Protein 4FVD (pdb70)

Nearest PDB structures (foldseek):
  4fvd-assembly1_A-2  TM=9.693E-01  e=5.608E-28  Enterovirus A71
  3w95-assembly1_A  TM=9.976E-01  e=4.720E-26  Human enterovirus 71 (strain 7423/MS/87)
  9fgo-assembly1_A  TM=9.940E-01  e=1.264E-25  Enterovirus A71
  4mg3-assembly1_A  TM=9.918E-01  e=6.528E-25  Coxsackievirus A16 (strain Tainan/5079/98)
  7lms-assembly1_B  TM=9.873E-01  e=1.727E-21  Coxsackievirus B3 (strain Nancy)

B-factor: mean 27.45, std 9.65, range [11.72, 67.21]

Sequence (142 aa):
SGAIYVGNFRVVNRHLATHNDWANLVWEDSSRDLLVSSTTAQGCDTIARCNCQTGVYYCNSRRKHYPVSFSKPSLIYVEASEYYPARYQSHLMLAQGHSEPGDAGGILRCQHGVVGIVSTGGNNGLVGFADVRDLLWLDTLGK

InterPro domains:
  IPR000081 Peptidase C3, picornavirus core protein 2A [PF00947] (881-1007)
  IPR000199 Peptidase C3A/C3B, picornaviral [PF00548] (1549-1714)
  IPR000605 Helicase, superfamily 3, single-stranded DNA/RNA virus [PF00910] (1237-1334)
  IPR001205 RNA-directed RNA polymerase, C-terminal domain [PF00680] (1758-2168)
  IPR001676 Picornavirus capsid [PF00073] (97-293)
  IPR001676 Picornavirus capsid [PF00073] (352-521)
  IPR002527 Picornavirus 2B protein [PF01552] (1012-1112)
  IPR003138 Picornavirus coat protein VP4 [PF02226] (2-64)
  IPR003593 AAA+ ATPase domain [SM00382] (1232-1363)
  IPR007094 RNA-directed RNA polymerase, catalytic domain [PS50507] (1958-2073)
  IPR009003 Peptidase S1, PA clan [SSF50494] (866-1004)
  IPR009003 Peptidase S1, PA clan [SSF50494] (1543-1732)
  IPR014759 Helicase, superfamily 3, single-stranded RNA virus [PS51218] (1216-1374)
  IPR014838 Poliovirus 3A protein-like [PF08727] (1448-1498)
  IPR027417 P-loop containing nucleoside triphosphate hydrolase [SSF52540] (1196-1371)
  IPR029053 Viral coat protein subunit [G3DSA:2.60.120.20] (1-323)
  IPR029053 Viral coat protein subunit [G3DSA:2.60.120.20] (324-565)
  IPR029053 Viral coat protein subunit [G3DSA:2.60.120.20] (566-862)
  IPR033703 Picornavirus/Calicivirus coat protein [cd00205] (125-321)
  IPR033703 Picornavirus/Calicivirus coat protein [cd00205] (419-556)

Radius of gyration: 13.76 Å; Cα contacts (8 Å, |Δi|>4): 369; chains: 2; bounding box: 29×36×34 Å

Foldseek 3Di:
DLWAFAFQKTKHQLLPDDPVCVVFWDDDDPLLSITMGGHPDHGDFDQFQDQAQWFWKAFPVVRDIGIWGKAAWAFDFDDDDPRDHGDTRTQKIKTQDDHDPPRWSIFTAHPRTTFFTFDDDDPRMTITRGDNVVVVRD/DDPD

Organism: Human enterovirus 71 (NCBI:txid39054)

Secondary structure (DSSP, 8-state):
--SEEEEEEEEEEGGG--HHHHHTEEEEETTTTEEEEEEEEEEE--B--S---EEEEEETTTTEEEEEE-PPPEEEEE---SSS-SEEEEEEEEEE----TT-TTPEEEETTEEEEEEEEEETTEEEEEE-TT-GGG-/----

Structure (mmCIF, N/CA/C/O backbone):
data_4FVD
#
_entry.id   4FVD
#
_cell.length_a   86.566
_cell.length_b   43.991
_cell.length_c   51.764
_cell.angle_alpha   90.000
_cell.angle_beta   112.210
_cell.angle_gamma   90.000
#
_symmetry.space_group_name_H-M   'C 1 2 1'
#
loop_
_entity.id
_entity.type
_entity.pdbx_description
1 polymer '2A proteinase'
2 polymer '10-mer peptide from 2A proteinase'
3 non-polymer 'ZINC ION'
4 water water
#
loop_
_atom_site.group_PDB
_atom_site.id
_atom_site.type_symbol
_atom_site.label_atom_id
_atom_site.label_alt_id
_atom_site.label_comp_id
_atom_site.label_asym_id
_atom_site.label_entity_id
_atom_site.label_seq_id
_atom_site.pdbx_PDB_ins_code
_atom_site.Cartn_x
_atom_site.Cartn_y
_atom_site.Cartn_z
_atom_site.occupancy
_atom_site.B_iso_or_equiv
_atom_site.auth_seq_id
_atom_site.auth_comp_id
_atom_site.auth_asym_id
_atom_site.auth_atom_id
_atom_site.pdbx_PDB_model_num
ATOM 1 N N . SER A 1 9 ? 9.492 20.375 8.301 1.00 45.74 7 SER A N 1
ATOM 2 C CA . SER A 1 9 ? 9.267 19.152 9.138 1.00 43.40 7 SER A CA 1
ATOM 3 C C . SER A 1 9 ? 9.188 19.528 10.622 1.00 41.60 7 SER A C 1
ATOM 4 O O . SER A 1 9 ? 9.635 20.611 11.058 1.00 40.79 7 SER A O 1
ATOM 7 N N . GLY A 1 10 ? 8.634 18.599 11.403 1.00 38.46 8 GLY A N 1
ATOM 8 C CA . GLY A 1 10 ? 8.384 18.816 12.851 1.00 34.43 8 GLY A CA 1
ATOM 9 C C . GLY A 1 10 ? 7.080 19.561 13.112 1.00 31.90 8 GLY A C 1
ATOM 10 O O . GLY A 1 10 ? 6.769 19.811 14.275 1.00 29.24 8 GLY A O 1
ATOM 11 N N . ALA A 1 11 ? 6.304 19.913 12.078 1.00 29.06 9 ALA A N 1
ATOM 12 C CA . ALA A 1 11 ? 5.005 20.573 12.291 1.00 26.70 9 ALA A CA 1
ATOM 13 C C . ALA A 1 11 ? 3.909 20.080 11.344 1.00 26.80 9 ALA A C 1
ATOM 14 O O . ALA A 1 11 ? 4.193 19.564 10.252 1.00 28.98 9 ALA A O 1
ATOM 16 N N . ILE A 1 12 ? 2.671 20.289 11.739 1.00 23.87 10 ILE A N 1
ATOM 17 C CA . ILE A 1 12 ? 1.527 19.982 10.864 1.00 23.31 10 ILE A CA 1
ATOM 18 C C . ILE A 1 12 ? 1.031 21.294 10.287 1.00 22.37 10 ILE A C 1
ATOM 19 O O . ILE A 1 12 ? 0.833 22.274 11.022 1.00 22.61 10 ILE A O 1
ATOM 24 N N . TYR A 1 13 ? 0.904 21.387 8.943 1.00 22.78 11 TYR A N 1
ATOM 25 C CA . TYR A 1 13 ? 0.414 22.599 8.331 1.00 24.14 11 TYR A CA 1
ATOM 26 C C . TYR A 1 13 ? -0.937 22.291 7.680 1.00 24.63 11 TYR A C 1
ATOM 27 O O . TYR A 1 13 ? -0.989 21.538 6.679 1.00 28.65 11 TYR A O 1
ATOM 36 N N . VAL A 1 14 ? -1.999 22.841 8.223 1.00 25.84 12 VAL A N 1
ATOM 37 C CA . VAL A 1 14 ? -3.379 22.599 7.786 1.00 27.54 12 VAL A CA 1
ATOM 38 C C . VAL A 1 14 ? -4.020 23.955 7.658 1.00 26.72 12 VAL A C 1
ATOM 39 O O . VAL A 1 14 ? -3.939 24.812 8.562 1.00 24.44 12 VAL A O 1
ATOM 43 N N . GLY A 1 15 ? -4.679 24.194 6.507 1.00 25.32 13 GLY A N 1
ATOM 44 C CA . GLY A 1 15 ? -5.179 25.503 6.259 1.00 26.92 13 GLY A CA 1
ATOM 45 C C . GLY A 1 15 ? -4.142 26.557 6.570 1.00 25.07 13 GLY A C 1
ATOM 46 O O . GLY A 1 15 ? -3.028 26.446 6.116 1.00 26.45 13 GLY A O 1
ATOM 47 N N . ASN A 1 16 ? -4.549 27.612 7.296 1.00 27.58 14 ASN A N 1
ATOM 48 C CA . ASN A 1 16 ? -3.637 28.675 7.672 1.00 27.74 14 ASN A CA 1
ATOM 49 C C . ASN A 1 16 ? -3.115 28.500 9.129 1.00 25.94 14 ASN A C 1
ATOM 50 O O . ASN A 1 16 ? -2.900 29.475 9.834 1.00 26.05 14 ASN A O 1
ATOM 55 N N . PHE A 1 17 ? -2.916 27.229 9.516 1.00 23.84 15 PHE A N 1
ATOM 56 C CA . PHE A 1 17 ? -2.381 26.825 10.862 1.00 21.60 15 PHE A CA 1
ATOM 57 C C . PHE A 1 17 ? -1.106 26.044 10.807 1.00 22.16 15 PHE A C 1
ATOM 58 O O . PHE A 1 17 ? -0.883 25.226 9.927 1.00 22.31 15 PHE A O 1
ATOM 66 N N . ARG A 1 18 ? -0.269 26.206 11.834 1.00 20.86 16 ARG A N 1
ATOM 67 C CA . ARG A 1 18 ? 0.885 25.409 11.980 1.00 19.73 16 ARG A CA 1
ATOM 68 C C . ARG A 1 18 ? 0.742 24.753 13.394 1.00 20.94 16 ARG A C 1
ATOM 69 O O . ARG 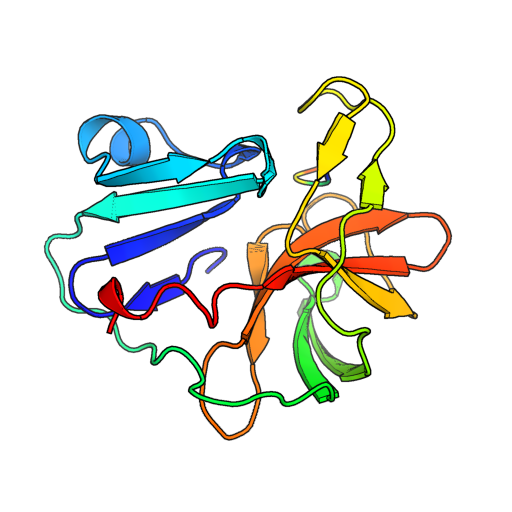A 1 18 ? 0.555 25.496 14.365 1.00 21.03 16 ARG A O 1
ATOM 77 N N . VAL A 1 19 ? 0.811 23.419 13.489 1.00 17.21 17 VAL A N 1
ATOM 78 C CA . VAL A 1 19 ? 0.672 22.744 14.826 1.00 18.43 17 VAL A CA 1
ATOM 79 C C . VAL A 1 19 ? 2.004 22.184 15.168 1.00 19.09 17 VAL A C 1
ATOM 80 O O . VAL A 1 19 ? 2.569 21.427 14.418 1.00 20.06 17 VAL A O 1
ATOM 84 N N . VAL A 1 20 ? 2.493 22.480 16.384 1.00 19.18 18 VAL A N 1
ATOM 85 C CA . VAL A 1 20 ? 3.795 22.039 16.831 1.00 19.47 18 VAL A CA 1
ATOM 86 C C . VAL A 1 20 ? 3.712 21.632 18.265 1.00 17.37 18 VAL A C 1
ATOM 87 O O . VAL A 1 20 ? 2.732 21.904 18.922 1.00 17.63 18 VAL A O 1
ATOM 91 N N . ASN A 1 21 ? 4.679 20.841 18.714 1.00 15.75 19 ASN A N 1
ATOM 92 C CA . ASN A 1 21 ? 4.824 20.566 20.154 1.00 15.30 19 ASN A CA 1
ATOM 93 C C . ASN A 1 21 ? 4.957 21.916 20.829 1.00 14.83 19 ASN A C 1
ATOM 94 O O . ASN A 1 21 ? 5.846 22.730 20.419 1.00 16.24 19 ASN A O 1
ATOM 99 N N . ARG A 1 22 ? 4.251 22.102 21.923 1.00 15.12 20 ARG A N 1
ATOM 100 C CA . ARG A 1 22 ? 4.373 23.402 22.622 1.00 17.53 20 ARG A CA 1
ATOM 101 C C . ARG A 1 22 ? 5.789 23.612 23.066 1.00 17.92 20 ARG A C 1
ATOM 102 O O . ARG A 1 22 ? 6.308 24.765 23.028 1.00 17.75 20 ARG A O 1
ATOM 110 N N . HIS A 1 23 ? 6.431 22.545 23.549 1.00 16.57 21 HIS A N 1
ATOM 111 C CA . HIS A 1 23 ? 7.770 22.722 24.108 1.00 18.06 21 HIS A CA 1
ATOM 112 C C . HIS A 1 23 ? 8.830 23.070 23.057 1.00 19.63 21 HIS A C 1
ATOM 113 O O . HIS A 1 23 ? 9.950 23.454 23.464 1.00 18.94 21 HIS A O 1
ATOM 120 N N . LEU A 1 24 ? 8.467 22.946 21.747 1.00 18.37 22 LEU A N 1
ATOM 121 C CA . LEU A 1 24 ? 9.398 23.285 20.663 1.00 19.19 22 LEU A CA 1
ATOM 122 C C . LEU A 1 24 ? 9.033 24.562 19.924 1.00 21.25 22 LEU A C 1
ATOM 123 O O . LEU A 1 24 ? 9.659 24.897 18.872 1.00 22.47 22 LEU A O 1
ATOM 128 N N . ALA A 1 25 ? 7.991 25.253 20.393 1.00 18.95 23 ALA A N 1
ATOM 129 C CA . ALA A 1 25 ? 7.496 26.454 19.690 1.00 20.89 23 ALA A CA 1
ATOM 130 C C . ALA A 1 25 ? 8.618 27.487 19.548 1.00 22.52 23 ALA A C 1
ATOM 131 O O . ALA A 1 25 ? 9.507 27.623 20.395 1.00 20.94 23 ALA A O 1
ATOM 133 N N . THR A 1 26 ? 8.509 28.271 18.498 1.00 24.45 24 THR A N 1
ATOM 134 C CA . THR A 1 26 ? 9.473 29.366 18.218 1.00 25.77 24 THR A CA 1
ATOM 135 C C . THR A 1 26 ? 8.881 30.689 18.639 1.00 27.09 24 THR A C 1
ATOM 136 O O . THR A 1 26 ? 7.675 30.864 18.887 1.00 25.67 24 THR A O 1
ATOM 140 N N . HIS A 1 27 ? 9.769 31.666 18.742 1.00 29.28 25 HIS A N 1
ATOM 141 C CA . HIS A 1 27 ? 9.355 33.033 18.833 1.00 31.88 25 HIS A CA 1
ATOM 142 C C . HIS A 1 27 ? 8.275 33.393 17.809 1.00 30.41 25 HIS A C 1
ATOM 143 O O . HIS A 1 27 ? 7.248 33.977 18.179 1.00 29.93 25 HIS A O 1
ATOM 150 N N . ASN A 1 28 ? 8.472 33.039 16.532 1.00 30.48 26 ASN A N 1
ATOM 151 C CA . ASN A 1 28 ? 7.444 33.411 15.544 1.00 31.76 26 ASN A CA 1
ATOM 152 C C . ASN A 1 28 ? 6.093 32.703 15.874 1.00 29.61 26 ASN A C 1
ATOM 153 O O . ASN A 1 28 ? 4.996 33.302 15.732 1.00 30.34 26 ASN A O 1
ATOM 158 N N . ASP A 1 29 ? 6.160 31.443 16.359 1.00 27.72 27 ASP A N 1
ATOM 159 C CA . ASP A 1 29 ? 4.890 30.782 16.872 1.00 25.46 27 ASP A CA 1
ATOM 160 C C . ASP A 1 29 ? 4.174 31.580 17.891 1.00 23.99 27 ASP A C 1
ATOM 161 O O . ASP A 1 29 ? 2.950 31.722 17.855 1.00 23.69 27 ASP A O 1
ATOM 166 N N . TRP A 1 30 ? 4.904 32.092 18.894 1.00 25.29 28 TRP A N 1
ATOM 167 C CA . TRP A 1 30 ? 4.270 32.822 19.941 1.00 26.72 28 TRP A CA 1
ATOM 168 C C . TRP A 1 30 ? 3.699 34.197 19.413 1.00 26.18 28 TRP A C 1
ATOM 169 O O . TRP A 1 30 ? 2.633 34.676 19.834 1.00 27.31 28 TRP A O 1
ATOM 180 N N . ALA A 1 31 ? 4.384 34.787 18.429 1.00 29.89 29 ALA A N 1
ATOM 181 C CA . ALA A 1 31 ? 3.970 36.079 17.846 1.00 30.99 29 ALA A CA 1
ATOM 182 C C . ALA A 1 31 ? 2.637 35.912 17.135 1.00 31.86 29 ALA A C 1
ATOM 183 O O . ALA A 1 31 ? 1.794 36.813 17.123 1.00 32.52 29 ALA A O 1
ATOM 185 N N . ASN A 1 32 ? 2.418 34.700 16.607 1.00 29.48 30 ASN A N 1
ATOM 186 C CA . ASN A 1 32 ? 1.279 34.431 15.794 1.00 29.86 30 ASN A CA 1
ATOM 187 C C . ASN A 1 32 ? 0.377 33.385 16.447 1.00 27.98 30 ASN A C 1
ATOM 188 O O . ASN A 1 32 ? -0.238 32.543 15.762 1.00 27.46 30 ASN A O 1
ATOM 193 N N . LEU A 1 33 ? 0.312 33.461 17.761 1.00 27.45 31 LEU A N 1
ATOM 194 C CA . LEU A 1 33 ? -0.343 32.393 18.532 1.00 24.40 31 LEU A CA 1
ATOM 195 C C . LEU A 1 33 ? -1.828 32.390 18.208 1.00 27.55 31 LEU A C 1
ATOM 196 O O . LEU A 1 33 ? -2.471 33.469 18.128 1.00 27.87 31 LEU A O 1
ATOM 201 N N . VAL A 1 34 ? -2.362 31.184 17.989 1.00 23.20 32 VAL A N 1
ATOM 202 C CA . VAL A 1 34 ? -3.773 30.914 17.896 1.00 23.62 32 VAL A CA 1
ATOM 203 C C . VAL A 1 34 ? -4.319 30.198 19.119 1.00 23.23 32 VAL A C 1
ATOM 204 O O . VAL A 1 34 ? -5.406 30.547 19.610 1.00 23.21 32 VAL A O 1
ATOM 208 N N . TRP A 1 35 ? -3.588 29.141 19.599 1.00 21.31 33 TRP A N 1
ATOM 209 C CA . TRP A 1 35 ? -4.099 28.362 20.683 1.00 20.22 33 TRP A CA 1
ATOM 210 C C . TRP A 1 35 ? -2.919 27.554 21.245 1.00 19.30 33 TRP A C 1
ATOM 211 O O . TRP A 1 35 ? -2.038 27.103 20.488 1.00 20.29 33 TRP A O 1
ATOM 222 N N . GLU A 1 36 ? -2.920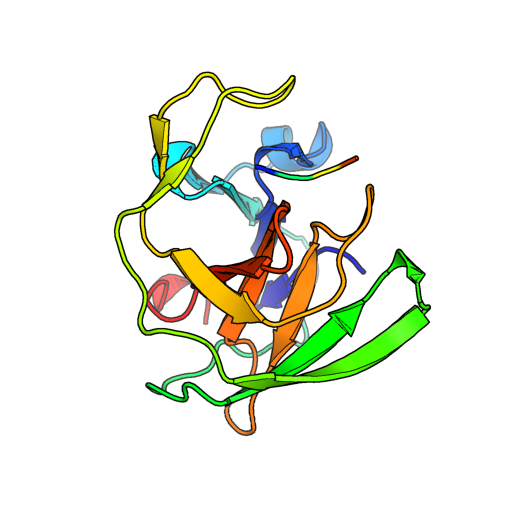 27.310 22.541 1.00 19.18 34 GLU A N 1
ATOM 223 C CA . GLU A 1 36 ? -1.894 26.453 23.149 1.00 19.70 34 GLU A CA 1
ATOM 224 C C . GLU A 1 36 ? -2.398 25.755 24.375 1.00 18.69 34 GLU A C 1
ATOM 225 O O . GLU A 1 36 ? -3.312 26.235 25.040 1.00 20.94 34 GLU A O 1
ATOM 231 N N . ASP A 1 37 ? -1.863 24.541 24.596 1.00 17.06 35 ASP A N 1
ATOM 232 C CA . ASP A 1 37 ? -2.308 23.772 25.728 1.00 16.83 35 ASP A CA 1
ATOM 233 C C . ASP A 1 37 ? -1.117 23.013 26.292 1.00 17.97 35 ASP A C 1
ATOM 234 O O . ASP A 1 37 ? -0.680 22.011 25.702 1.00 18.33 35 ASP A O 1
ATOM 239 N N . SER A 1 38 ? -0.596 23.482 27.447 1.00 17.18 36 SER A N 1
ATOM 240 C CA . SER A 1 38 ? 0.505 22.741 28.106 1.00 17.79 36 SER A CA 1
ATOM 241 C C . SER A 1 38 ? 0.105 21.304 28.493 1.00 15.51 36 SER A C 1
ATOM 242 O O . SER A 1 38 ? 0.962 20.432 28.465 1.00 17.88 36 SER A O 1
ATOM 245 N N . SER A 1 39 ? -1.154 21.048 28.894 1.00 15.58 37 SER A N 1
ATOM 246 C CA . SER A 1 39 ? -1.517 19.704 29.339 1.00 15.53 37 SER A CA 1
ATOM 247 C C . SER A 1 39 ? -1.529 18.733 28.134 1.00 14.87 37 SER A C 1
ATOM 248 O O . SER A 1 39 ? -1.545 17.552 28.331 1.00 15.95 37 SER A O 1
ATOM 251 N N . ARG A 1 40 ? -1.540 19.278 26.923 1.00 13.87 38 ARG A N 1
ATOM 252 C CA . ARG A 1 40 ? -1.422 18.417 25.710 1.00 15.99 38 ARG A CA 1
ATOM 253 C C . ARG A 1 40 ? -0.088 18.458 25.001 1.00 17.10 38 ARG A C 1
ATOM 254 O O . ARG A 1 40 ? 0.119 17.651 24.053 1.00 15.43 38 ARG A O 1
ATOM 262 N N . ASP A 1 41 ? 0.814 19.365 25.407 1.00 14.62 39 ASP A N 1
ATOM 263 C CA . ASP A 1 41 ? 2.063 19.660 24.773 1.00 15.07 39 ASP A CA 1
ATOM 264 C C . ASP A 1 41 ? 1.809 20.158 23.307 1.00 14.57 39 ASP A C 1
ATOM 265 O O . ASP A 1 41 ? 2.570 19.846 22.382 1.00 16.20 39 ASP A O 1
ATOM 270 N N . LEU A 1 42 ? 0.711 20.884 23.102 1.00 13.79 40 LEU A N 1
ATOM 271 C CA . LEU A 1 42 ? 0.386 21.393 21.731 1.00 14.80 40 LEU A CA 1
ATOM 272 C C . LEU A 1 42 ? 0.374 22.898 21.597 1.00 14.84 40 LEU A C 1
ATOM 273 O O . LEU A 1 42 ? -0.062 23.589 22.540 1.00 17.22 40 LEU A O 1
ATOM 278 N N . LEU A 1 43 ? 0.751 23.466 20.411 1.00 15.64 41 LEU A N 1
ATOM 279 C CA . LEU A 1 43 ? 0.626 24.912 20.227 1.00 15.80 41 LEU A CA 1
ATOM 280 C C . LEU A 1 43 ? 0.221 25.028 18.772 1.00 16.73 41 LEU A C 1
ATOM 281 O O . LEU A 1 43 ? 0.807 24.351 17.966 1.00 18.60 41 LEU A O 1
ATOM 286 N N . VAL A 1 44 ? -0.684 25.938 18.476 1.00 17.44 42 VAL A N 1
ATOM 287 C CA . VAL A 1 44 ? -1.078 26.208 17.066 1.00 16.95 42 VAL A CA 1
ATOM 288 C C . VAL A 1 44 ? -0.840 27.724 16.808 1.00 19.00 42 VAL A C 1
ATOM 289 O O . VAL A 1 44 ? -1.278 28.587 17.639 1.00 21.69 42 VAL A O 1
ATOM 293 N N . SER A 1 45 ? -0.135 28.001 15.716 1.00 20.96 43 SER A N 1
ATOM 294 C CA . SER A 1 45 ? 0.135 29.379 15.281 1.00 19.78 43 SER A CA 1
ATOM 295 C C . SER A 1 45 ? -0.468 29.599 13.847 1.00 23.40 43 SER A C 1
ATOM 296 O O . SER A 1 45 ? -0.680 28.617 13.051 1.00 24.04 43 SER A O 1
ATOM 299 N N . SER A 1 46 ? -0.659 30.884 13.533 1.00 26.27 44 SER A N 1
ATOM 300 C CA . SER A 1 46 ? -1.214 31.324 12.196 1.00 29.45 44 SER A CA 1
ATOM 301 C C . SER A 1 46 ? -0.141 31.342 11.162 1.00 30.57 44 SER A C 1
ATOM 302 O O . SER A 1 46 ? 0.965 31.804 11.451 1.00 29.35 44 SER A O 1
ATOM 305 N N . THR A 1 47 ? -0.494 30.948 9.937 1.00 30.73 45 THR A N 1
ATOM 306 C CA . THR A 1 47 ? 0.466 31.008 8.885 1.00 35.09 45 THR A CA 1
ATOM 307 C C . THR A 1 47 ? -0.103 31.933 7.785 1.00 36.99 45 THR A C 1
ATOM 308 O O . THR A 1 47 ? -1.318 32.273 7.731 1.00 36.07 45 THR A O 1
ATOM 312 N N . THR A 1 48 ? 0.809 32.309 6.916 1.00 40.05 46 THR A N 1
ATOM 313 C CA . THR A 1 48 ? 0.462 33.116 5.792 1.00 44.03 46 THR A CA 1
ATOM 314 C C . THR A 1 48 ? 0.164 32.277 4.536 1.00 44.89 46 THR A C 1
ATOM 315 O O . THR A 1 48 ? -0.656 32.678 3.711 1.00 46.65 46 THR A O 1
ATOM 319 N N . ALA A 1 49 ? 0.828 31.130 4.398 1.00 44.88 47 ALA A N 1
ATOM 320 C CA . ALA A 1 49 ? 0.509 30.150 3.358 1.00 44.60 47 ALA A CA 1
ATOM 321 C C . ALA A 1 49 ? -0.515 29.056 3.802 1.00 44.91 47 ALA A C 1
ATOM 322 O O . ALA A 1 49 ? -0.636 28.714 4.984 1.00 45.14 47 ALA A O 1
ATOM 324 N N . GLN A 1 50 ? -1.236 28.500 2.837 1.00 44.00 48 GLN A N 1
ATOM 325 C CA . GLN A 1 50 ? -2.149 27.385 3.088 1.00 43.01 48 GLN A CA 1
ATOM 326 C C . GLN A 1 50 ? -1.306 26.079 3.170 1.00 40.44 48 GLN A C 1
ATOM 327 O O . GLN A 1 50 ? -0.401 25.853 2.355 1.00 40.73 48 GLN A O 1
ATOM 333 N N . GLY A 1 51 ? -1.580 25.235 4.175 1.00 36.15 49 GLY A N 1
ATOM 334 C CA . GLY A 1 51 ? -0.870 23.998 4.322 1.00 32.82 49 GLY A CA 1
ATOM 335 C C . GLY A 1 51 ? -1.462 22.842 3.518 1.00 30.69 49 GLY A C 1
ATOM 336 O O . GLY A 1 51 ? -2.623 22.894 3.084 1.00 29.36 49 GLY A O 1
ATOM 337 N N . CYS A 1 52 ? -0.672 21.788 3.427 1.00 29.66 50 CYS A N 1
ATOM 338 C CA . CYS A 1 52 ? -0.996 20.640 2.620 1.00 31.11 50 CYS A CA 1
ATOM 339 C C . CYS A 1 52 ? -1.614 19.494 3.402 1.00 31.04 50 CYS A C 1
ATOM 340 O O . CYS A 1 52 ? -2.118 18.501 2.803 1.00 32.73 50 CYS A O 1
ATOM 343 N N . ASP A 1 53 ? -1.584 19.581 4.736 1.00 28.20 51 ASP A N 1
ATOM 344 C CA . ASP A 1 53 ? -1.985 18.410 5.501 1.00 28.80 51 ASP A CA 1
ATOM 345 C C . ASP A 1 53 ? -3.503 18.412 5.735 1.00 27.95 51 ASP A C 1
ATOM 346 O O . ASP A 1 53 ? -4.168 19.431 5.640 1.00 28.21 51 ASP A O 1
ATOM 351 N N . THR A 1 54 ? -4.007 17.237 6.094 1.00 27.80 52 THR A N 1
ATOM 352 C CA . THR A 1 54 ? -5.377 17.024 6.425 1.00 27.90 52 THR A CA 1
ATOM 353 C C . THR A 1 54 ? -5.388 16.322 7.804 1.00 25.81 52 THR A C 1
ATOM 354 O O . THR A 1 54 ? -4.640 15.391 8.005 1.00 25.70 52 THR A O 1
ATOM 358 N N . ILE A 1 55 ? -6.294 16.737 8.690 1.00 24.70 53 ILE A N 1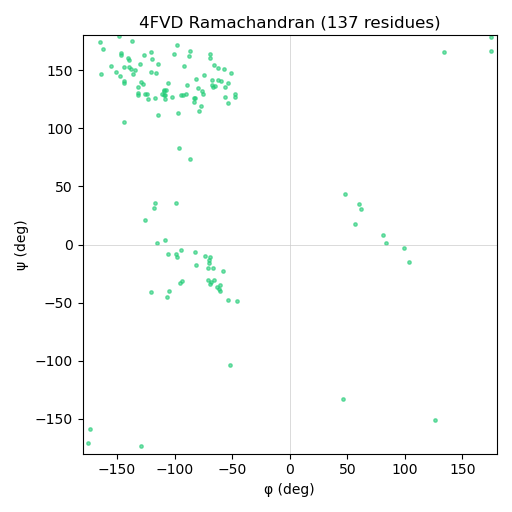
ATOM 359 C CA . ILE A 1 55 ? -6.439 16.059 9.982 1.00 23.00 53 ILE A CA 1
ATOM 360 C C . ILE A 1 55 ? -7.331 14.816 9.816 1.00 21.67 53 ILE A C 1
ATOM 361 O O . ILE A 1 55 ? -8.474 14.959 9.274 1.00 21.19 53 ILE A O 1
ATOM 366 N N . ALA A 1 56 ? -6.834 13.626 10.173 1.00 20.38 54 ALA A N 1
ATOM 367 C CA . ALA A 1 56 ? -7.649 12.387 10.097 1.00 20.64 54 ALA A CA 1
ATOM 368 C C . ALA A 1 56 ? -8.971 12.444 10.802 1.00 22.78 54 ALA A C 1
ATOM 369 O O . ALA A 1 56 ? -9.000 12.616 12.059 1.00 22.29 54 ALA A O 1
ATOM 371 N N . ARG A 1 57 ? -10.076 12.226 10.076 1.00 22.02 55 ARG 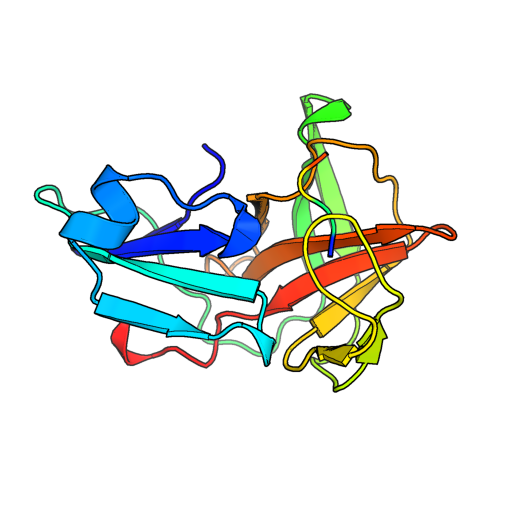A N 1
ATOM 372 C CA . ARG A 1 57 ? -11.364 12.173 10.780 1.00 23.96 55 ARG A CA 1
ATOM 373 C C . ARG A 1 57 ? -11.659 10.708 11.043 1.00 23.14 55 ARG A C 1
ATOM 374 O O . ARG A 1 57 ? -12.443 10.078 10.273 1.00 25.78 55 ARG A O 1
ATOM 382 N N . CYS A 1 58 ? -11.101 10.129 12.104 1.00 21.65 56 CYS A N 1
ATOM 383 C CA . CYS A 1 58 ? -11.202 8.719 12.284 1.00 20.00 56 CYS A CA 1
ATOM 384 C C . CYS A 1 58 ? -10.827 8.384 13.714 1.00 21.98 56 CYS A C 1
ATOM 385 O O . CYS A 1 58 ? -10.388 9.259 14.482 1.00 21.86 56 CYS A O 1
ATOM 388 N N . ASN A 1 59 ? -10.983 7.110 14.056 1.00 20.94 57 ASN A N 1
ATOM 389 C CA . ASN A 1 59 ? -10.505 6.517 15.293 1.00 21.03 57 ASN A CA 1
ATOM 390 C C . ASN A 1 59 ? -9.441 5.379 15.010 1.00 19.37 57 ASN A C 1
ATOM 391 O O . ASN A 1 59 ? -9.341 4.447 15.810 1.00 18.64 57 ASN A O 1
ATOM 396 N N . CYS A 1 60 ? -8.645 5.474 13.940 1.00 20.88 58 CYS A N 1
ATOM 397 C CA . CYS A 1 60 ? -7.498 4.554 13.687 1.00 21.89 58 CYS A CA 1
ATOM 398 C C . CYS A 1 60 ? -6.570 4.502 14.872 1.00 25.01 58 CYS A C 1
ATOM 399 O O . CYS A 1 60 ? -6.280 5.536 15.485 1.00 22.64 58 CYS A O 1
ATOM 402 N N . GLN A 1 61 ? -6.101 3.276 15.190 1.00 23.59 59 GLN A N 1
ATOM 403 C CA . GLN A 1 61 ? -5.141 3.033 16.241 1.00 24.64 59 GLN A CA 1
ATOM 404 C C . GLN A 1 61 ? -3.933 2.236 15.669 1.00 24.84 59 GLN A C 1
ATOM 405 O O . GLN A 1 61 ? -3.160 1.663 16.426 1.00 26.21 59 GLN A O 1
ATOM 411 N N . THR A 1 62 ? -3.791 2.323 14.353 1.00 26.07 60 THR A N 1
ATOM 412 C CA . THR A 1 62 ? -2.561 1.929 13.617 1.00 27.07 60 THR A CA 1
ATOM 413 C C . THR A 1 62 ? -2.259 2.984 12.578 1.00 26.76 60 THR A C 1
ATOM 414 O O . THR A 1 62 ? -3.200 3.650 12.033 1.00 28.07 60 THR A O 1
ATOM 418 N N . GLY A 1 63 ? -0.969 3.227 12.303 1.00 25.58 61 GLY A N 1
ATOM 419 C CA . GLY A 1 63 ? -0.555 4.173 11.299 1.00 26.95 61 GLY A CA 1
ATOM 420 C C . GLY A 1 63 ? 0.969 4.156 11.072 1.00 26.20 61 GLY A C 1
ATOM 421 O O . GLY A 1 63 ? 1.625 3.162 11.362 1.00 29.03 61 GLY A O 1
ATOM 422 N N . VAL A 1 64 ? 1.510 5.221 10.523 1.00 26.96 62 VAL A N 1
ATOM 423 C CA . VAL A 1 64 ? 2.945 5.315 10.261 1.00 28.59 62 VAL A CA 1
ATOM 424 C C . VAL A 1 64 ? 3.432 6.662 10.786 1.00 29.42 62 VAL A C 1
ATOM 425 O O . VAL A 1 64 ? 2.842 7.696 10.454 1.00 29.30 62 VAL A O 1
ATOM 429 N N . TYR A 1 65 ? 4.575 6.694 11.481 1.00 31.01 63 TYR A N 1
ATOM 430 C CA . TYR A 1 65 ? 5.139 8.039 11.810 1.00 29.03 63 TYR A CA 1
ATOM 431 C C . TYR A 1 65 ? 6.584 8.183 11.361 1.00 28.38 63 TYR A C 1
ATOM 432 O O . TYR A 1 65 ? 7.253 7.159 11.089 1.00 29.81 63 TYR A O 1
ATOM 441 N N . TYR A 1 66 ? 7.092 9.409 11.281 1.00 29.66 64 TYR A N 1
ATOM 442 C CA . TYR A 1 66 ? 8.464 9.612 10.905 1.00 28.63 64 TYR A CA 1
ATOM 443 C C . TYR A 1 66 ? 9.297 9.713 12.161 1.00 29.25 64 TYR A C 1
ATOM 444 O O . TYR A 1 66 ? 8.990 10.495 13.121 1.00 26.91 64 TYR A O 1
ATOM 453 N N . CYS A 1 67 ? 10.353 8.922 12.196 1.00 27.44 65 CYS A N 1
ATOM 454 C CA . CYS A 1 67 ? 11.300 8.986 13.321 1.00 28.20 65 CYS A CA 1
ATOM 455 C C . CYS A 1 67 ? 12.548 9.877 12.974 1.00 29.19 65 CYS A C 1
ATOM 456 O O . CYS A 1 67 ? 13.307 9.584 12.044 1.00 29.40 65 CYS A O 1
ATOM 459 N N . ASN A 1 68 ? 12.732 11.039 13.623 1.00 28.61 66 ASN A N 1
ATOM 460 C CA . ASN A 1 68 ? 13.843 11.921 13.236 1.00 28.42 66 ASN A CA 1
ATOM 461 C C . ASN A 1 68 ? 15.205 11.275 13.417 1.00 30.15 66 ASN A C 1
ATOM 462 O O . ASN A 1 68 ? 16.085 11.472 12.575 1.00 30.58 66 ASN A O 1
ATOM 467 N N . SER A 1 69 ? 15.375 10.498 14.504 1.00 28.93 67 SER A N 1
ATOM 468 C CA . SER A 1 69 ? 16.714 9.962 14.870 1.00 29.97 67 SER A CA 1
ATOM 469 C C . SER A 1 69 ? 17.164 8.892 13.896 1.00 31.01 67 SER A C 1
ATOM 470 O O . SER A 1 69 ? 18.383 8.751 13.681 1.00 33.13 67 SER A O 1
ATOM 473 N N . ARG A 1 70 ? 16.211 8.167 13.327 1.00 31.36 68 ARG A N 1
ATOM 474 C CA . ARG A 1 70 ? 16.493 7.121 12.314 1.00 33.15 68 ARG A CA 1
ATOM 475 C C . ARG A 1 70 ? 16.295 7.563 10.864 1.00 34.09 68 ARG A C 1
ATOM 476 O O . ARG A 1 70 ? 16.592 6.801 9.906 1.00 34.56 68 ARG A O 1
ATOM 484 N N . ARG A 1 71 ? 15.739 8.750 10.680 1.00 35.12 69 ARG A N 1
ATOM 485 C CA . ARG A 1 71 ? 15.348 9.200 9.333 1.00 36.84 69 ARG A CA 1
ATOM 486 C C . ARG A 1 71 ? 14.533 8.125 8.561 1.00 37.10 69 ARG A C 1
ATOM 487 O O . ARG A 1 71 ? 14.775 7.849 7.374 1.00 38.33 69 ARG A O 1
ATOM 495 N N . LYS A 1 72 ? 13.598 7.489 9.244 1.00 35.85 70 LYS A N 1
ATOM 496 C CA . LYS A 1 72 ? 12.770 6.423 8.668 1.00 36.97 70 LYS A CA 1
ATOM 497 C C . LYS A 1 72 ? 11.323 6.601 9.118 1.00 36.69 70 LYS A C 1
ATOM 498 O O . LYS A 1 72 ? 11.063 7.142 10.215 1.00 35.51 70 LYS A O 1
ATOM 504 N N . HIS A 1 73 ? 10.398 6.150 8.274 1.00 35.66 71 HIS A N 1
ATOM 505 C CA . HIS A 1 73 ? 9.000 6.035 8.601 1.00 34.62 71 HIS A CA 1
ATOM 506 C C . HIS A 1 73 ? 8.820 4.644 9.192 1.00 34.74 71 HIS A C 1
ATOM 507 O O . HIS A 1 73 ? 9.398 3.680 8.679 1.00 34.70 71 HIS A O 1
ATOM 514 N N . TYR A 1 74 ? 8.048 4.488 10.275 1.00 31.28 72 TYR A N 1
ATOM 515 C CA . TYR A 1 74 ? 7.793 3.194 10.855 1.00 30.74 72 TYR A CA 1
ATOM 516 C C . TYR A 1 74 ? 6.333 2.964 11.063 1.00 33.31 72 TYR A C 1
ATOM 517 O O . TYR A 1 74 ? 5.611 3.878 11.547 1.00 33.53 72 TYR A O 1
ATOM 526 N N . PRO A 1 75 ? 5.862 1.738 10.793 1.00 33.33 73 PRO A N 1
ATOM 527 C CA . PRO A 1 75 ? 4.476 1.441 11.127 1.00 32.61 73 PRO A CA 1
ATOM 528 C C . PRO A 1 75 ? 4.304 1.261 12.628 1.00 33.60 73 PRO A C 1
ATOM 529 O O . PRO A 1 75 ? 5.227 0.775 13.343 1.00 32.05 73 PRO A O 1
ATOM 533 N N . VAL A 1 76 ? 3.138 1.677 13.138 1.00 31.46 74 VAL A N 1
ATOM 534 C CA . VAL A 1 76 ? 2.955 1.643 14.554 1.00 31.69 74 VAL A CA 1
ATOM 535 C C . VAL A 1 76 ? 1.479 1.355 14.967 1.00 30.16 74 VAL A C 1
ATOM 536 O O . VAL A 1 76 ? 0.551 1.759 14.248 1.00 30.18 74 VAL A O 1
ATOM 540 N N . SER A 1 77 ? 1.300 0.620 16.067 1.00 28.54 75 SER A N 1
ATOM 541 C CA . SER A 1 77 ? -0.002 0.432 16.701 1.00 27.99 75 SER A CA 1
ATOM 542 C C . SER A 1 77 ? 0.016 1.217 18.003 1.00 26.85 75 SER A C 1
ATOM 543 O O . SER A 1 77 ? 0.943 1.087 18.806 1.00 28.32 75 SER A O 1
ATOM 546 N N . PHE A 1 78 ? -1.023 1.990 18.282 1.00 23.70 76 PHE A N 1
ATOM 547 C CA . PHE A 1 78 ? -0.925 2.870 19.476 1.00 22.69 76 PHE A CA 1
ATOM 548 C C . PHE A 1 78 ? -2.263 2.885 20.222 1.00 23.41 76 PHE A C 1
ATOM 549 O O . PHE A 1 78 ? -3.301 2.616 19.640 1.00 24.57 76 PHE A O 1
ATOM 557 N N . SER A 1 79 ? -2.203 3.124 21.526 1.00 22.63 77 SER A N 1
ATOM 558 C CA . SER A 1 79 ? -3.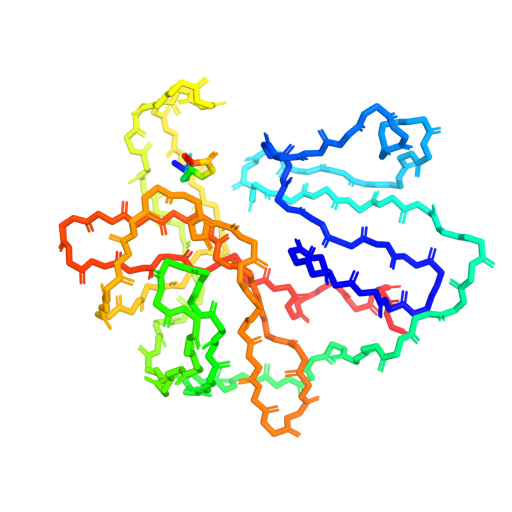402 3.127 22.395 1.00 23.22 77 SER A CA 1
ATOM 559 C C . SER A 1 79 ? -4.339 4.319 22.111 1.00 23.21 77 SER A C 1
ATOM 560 O O . SER A 1 79 ? -3.981 5.333 21.435 1.00 23.29 77 SER A O 1
ATOM 563 N N . LYS A 1 80 ? -5.578 4.132 22.559 1.00 22.39 78 LYS A N 1
ATOM 564 C CA . LYS A 1 80 ? -6.575 5.214 22.476 1.00 21.66 78 LYS A CA 1
ATOM 565 C C . LYS A 1 80 ? -6.077 6.363 23.321 1.00 20.65 78 LYS A C 1
ATOM 566 O O . LYS A 1 80 ? -5.435 6.130 24.329 1.00 20.57 78 LYS A O 1
ATOM 572 N N . PRO A 1 81 ? -6.474 7.597 22.958 1.00 21.57 79 PRO A N 1
ATOM 573 C CA . PRO A 1 81 ? -5.896 8.695 23.793 1.00 21.30 79 PRO A CA 1
ATOM 574 C C . PRO A 1 81 ? -6.285 8.633 25.230 1.00 21.38 79 PRO A C 1
ATOM 575 O O . PRO A 1 81 ? -7.456 8.327 25.538 1.00 19.69 79 PRO A O 1
ATOM 579 N N . SER A 1 82 ? -5.363 8.955 26.135 1.00 19.20 80 SER A N 1
ATOM 580 C CA . SER A 1 82 ? -5.624 8.748 27.563 1.00 19.32 80 SER A CA 1
ATOM 581 C C . SER A 1 82 ? -4.931 9.856 28.368 1.00 18.26 80 SER A C 1
ATOM 582 O O . SER A 1 82 ? -4.024 10.523 27.849 1.00 17.52 80 SER A O 1
ATOM 585 N N . LEU A 1 83 ? -5.316 9.997 29.641 1.00 18.75 81 LEU A N 1
ATOM 586 C CA . LEU A 1 83 ? -4.580 10.793 30.594 1.00 19.85 81 LEU A CA 1
ATOM 587 C C . LEU A 1 83 ? -3.444 9.968 31.148 1.00 22.19 81 LEU A C 1
ATOM 588 O O . LEU A 1 83 ? -3.682 8.863 31.759 1.00 21.59 81 LEU A O 1
ATOM 593 N N . ILE A 1 84 ? -2.229 10.487 31.070 1.00 19.66 82 ILE A N 1
ATOM 594 C CA . ILE A 1 84 ? -1.028 9.677 31.377 1.00 22.06 82 ILE A CA 1
ATOM 595 C C . ILE A 1 84 ? -0.191 10.558 32.323 1.00 24.27 82 ILE A C 1
ATOM 596 O O . ILE A 1 84 ? 0.042 11.740 32.025 1.00 21.89 82 ILE A O 1
ATOM 601 N N . TYR A 1 85 ? 0.242 10.035 33.490 1.00 25.20 83 TYR A N 1
ATOM 602 C CA . TYR A 1 85 ? 1.158 10.836 34.335 1.00 26.89 83 TYR A CA 1
ATOM 603 C C . TYR A 1 85 ? 2.545 10.754 33.726 1.00 25.83 83 TYR A C 1
ATOM 604 O O . TYR A 1 85 ? 3.035 9.684 33.526 1.00 29.54 83 TYR A O 1
ATOM 613 N N . VAL A 1 86 ? 3.103 11.899 33.321 1.00 25.05 84 VAL A N 1
ATOM 614 C CA . VAL A 1 86 ? 4.375 12.046 32.682 1.00 24.95 84 VAL A CA 1
ATOM 615 C C . VAL A 1 86 ? 5.382 12.695 33.682 1.00 24.74 84 VAL A C 1
ATOM 616 O O . VAL A 1 86 ? 5.167 13.780 34.193 1.00 24.01 84 VAL A O 1
ATOM 620 N N . GLU A 1 87 ? 6.507 12.018 33.871 1.00 28.89 85 GLU A N 1
ATOM 621 C CA . GLU A 1 87 ? 7.520 12.453 34.833 1.00 31.62 85 GLU A CA 1
ATOM 622 C C . GLU A 1 87 ? 8.167 13.775 34.431 1.00 30.91 85 GLU A C 1
ATOM 623 O O . GLU A 1 87 ? 8.248 14.079 33.221 1.00 29.59 85 GLU A O 1
ATOM 629 N N . ALA A 1 88 ? 8.676 14.510 35.417 1.00 29.75 86 ALA A N 1
ATOM 630 C CA . ALA A 1 88 ? 9.427 15.761 35.146 1.00 31.79 86 ALA A CA 1
ATOM 631 C C . ALA A 1 88 ? 10.559 15.681 34.116 1.00 32.13 86 ALA A C 1
ATOM 632 O O . ALA A 1 88 ? 11.206 14.628 33.870 1.00 33.60 86 ALA A O 1
ATOM 634 N N . SER A 1 89 ? 10.732 16.808 33.423 1.00 31.44 87 SER A N 1
ATOM 635 C CA . SER A 1 89 ? 11.746 16.940 32.398 1.00 29.87 87 SER A CA 1
ATOM 636 C C . SER A 1 89 ? 12.184 18.393 32.402 1.00 29.73 87 SER A C 1
ATOM 637 O O . SER A 1 89 ? 11.673 19.218 33.187 1.00 29.85 87 SER A O 1
ATOM 640 N N . GLU A 1 90 ? 13.129 18.755 31.536 1.00 31.34 88 GLU A N 1
ATOM 641 C CA . GLU A 1 90 ? 13.537 20.161 31.467 1.00 32.03 88 GLU A CA 1
ATOM 642 C C . GLU A 1 90 ? 12.448 20.945 30.786 1.00 30.13 88 GLU A C 1
ATOM 643 O O . GLU A 1 90 ? 12.483 22.192 30.793 1.00 31.23 88 GLU A O 1
ATOM 649 N N . TYR A 1 91 ? 11.471 20.217 30.207 1.00 26.27 89 TYR A N 1
ATOM 650 C CA . TYR A 1 91 ? 10.322 20.956 29.613 1.00 22.94 89 TYR A CA 1
ATOM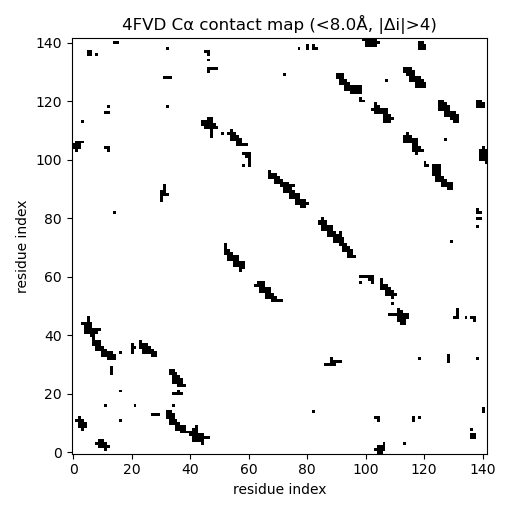 651 C C . TYR A 1 91 ? 9.057 21.147 30.458 1.00 21.54 89 TYR A C 1
ATOM 652 O O . TYR A 1 91 ? 8.406 22.178 30.301 1.00 23.49 89 TYR A O 1
ATOM 661 N N . TYR A 1 92 ? 8.711 20.186 31.337 1.00 22.60 90 TYR A N 1
ATOM 662 C CA . TYR A 1 92 ? 7.533 20.310 32.124 1.00 22.10 90 TYR A CA 1
ATOM 663 C C . TYR A 1 92 ? 7.880 19.698 33.462 1.00 22.45 90 TYR A C 1
ATOM 664 O O . TYR A 1 92 ? 8.640 18.727 33.504 1.00 25.23 90 TYR A O 1
ATOM 673 N N . PRO A 1 93 ? 7.195 20.166 34.488 1.00 25.38 91 PRO A N 1
ATOM 674 C CA . PRO A 1 93 ? 7.194 19.369 35.778 1.00 25.68 91 PRO A CA 1
ATOM 675 C C . PRO A 1 93 ? 6.425 18.071 35.614 1.00 26.98 91 PRO A C 1
ATOM 676 O O . PRO A 1 93 ? 5.674 17.872 34.611 1.00 26.45 91 PRO A O 1
ATOM 680 N N . ALA A 1 94 ? 6.611 17.130 36.542 1.00 26.80 92 ALA A N 1
ATOM 681 C CA . ALA A 1 94 ? 5.697 15.967 36.592 1.00 26.06 92 ALA A CA 1
ATOM 682 C C . ALA A 1 94 ? 4.256 16.418 36.526 1.00 24.54 92 ALA A C 1
ATOM 683 O O . ALA A 1 94 ? 3.817 17.328 37.258 1.00 24.02 92 ALA A O 1
ATOM 685 N N . ARG A 1 95 ? 3.495 15.807 35.611 1.00 22.74 93 ARG A N 1
ATOM 686 C CA . ARG A 1 95 ? 2.097 16.235 35.425 1.00 22.34 93 ARG A CA 1
ATOM 687 C C . ARG A 1 95 ? 1.301 15.181 34.683 1.00 20.50 93 ARG A C 1
ATOM 688 O O . ARG A 1 95 ? 1.845 14.255 34.071 1.00 22.64 93 ARG A O 1
ATOM 696 N N . TYR A 1 96 ? -0.021 15.386 34.691 1.00 22.60 94 TYR A N 1
ATOM 697 C CA . TYR A 1 96 ? -0.902 14.637 33.788 1.00 21.60 94 TYR A CA 1
ATOM 698 C C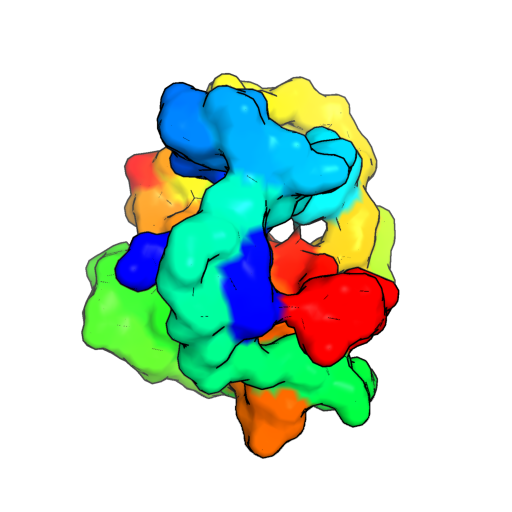 . TYR A 1 96 ? -0.933 15.260 32.384 1.00 19.33 94 TYR A C 1
ATOM 699 O O . TYR A 1 96 ? -1.224 16.459 32.261 1.00 21.68 94 TYR A O 1
ATOM 708 N N . GLN A 1 97 ? -0.641 14.430 31.365 1.00 16.87 95 GLN A N 1
ATOM 709 C CA . GLN A 1 97 ? -0.720 14.901 29.977 1.00 16.55 95 GLN A CA 1
ATOM 710 C C . GLN A 1 97 ? -1.932 14.211 29.404 1.00 16.11 95 GLN A C 1
ATOM 711 O O . GLN A 1 97 ? -2.044 12.983 29.489 1.00 18.11 95 GLN A O 1
ATOM 717 N N . SER A 1 98 ? -2.861 14.951 28.776 1.00 14.56 96 SER A N 1
ATOM 718 C CA . SER A 1 98 ? -4.030 14.301 28.253 1.00 15.37 96 SER A CA 1
ATOM 719 C C . SER A 1 98 ? -3.842 14.023 26.737 1.00 15.75 96 SER A C 1
ATOM 720 O O . SER A 1 98 ? -2.896 14.492 26.118 1.00 15.71 96 SER A O 1
ATOM 723 N N . HIS A 1 99 ? -4.792 13.278 26.186 1.00 13.00 97 HIS A N 1
ATOM 724 C CA . HIS A 1 99 ? -4.791 13.044 24.729 1.00 15.26 97 HIS A CA 1
ATOM 725 C C . HIS A 1 99 ? -3.523 12.307 24.282 1.00 15.75 97 HIS A C 1
ATOM 726 O O . HIS A 1 99 ? -3.140 12.468 23.146 1.00 17.54 97 HIS A O 1
ATOM 733 N N . LEU A 1 100 ? -2.926 11.450 25.111 1.00 15.90 98 LEU A N 1
ATOM 734 C CA . LEU A 1 100 ? -1.652 10.881 24.791 1.00 16.97 98 LEU A CA 1
ATOM 735 C C . LEU A 1 100 ? -1.880 9.410 24.417 1.00 16.85 98 LEU A C 1
ATOM 736 O O . LEU A 1 100 ? -2.595 8.712 25.111 1.00 19.44 98 LEU A O 1
ATOM 741 N N . MET A 1 101 ? -1.276 8.998 23.315 1.00 17.83 99 MET A N 1
ATOM 742 C CA . MET A 1 101 ? -1.446 7.636 22.731 1.00 17.60 99 MET A CA 1
ATOM 743 C C . MET A 1 101 ? -0.070 6.957 22.780 1.00 19.17 99 MET A C 1
ATOM 744 O O . MET A 1 101 ? 0.906 7.509 22.298 1.00 17.99 99 MET A O 1
ATOM 749 N N . LEU A 1 102 ? -0.009 5.769 23.388 1.00 19.49 100 LEU A N 1
ATOM 750 C CA . LEU A 1 102 ? 1.318 5.101 23.561 1.00 20.14 100 LEU A CA 1
ATOM 751 C C . LEU A 1 102 ? 1.496 3.918 22.582 1.00 20.75 100 LEU A C 1
ATOM 752 O O . LEU A 1 102 ? 0.510 3.224 22.260 1.00 21.80 100 LEU A O 1
ATOM 757 N N . ALA A 1 103 ? 2.715 3.817 22.032 1.00 21.70 101 ALA A N 1
ATOM 758 C CA . ALA A 1 103 ? 3.092 2.673 21.234 1.00 21.54 101 ALA A CA 1
ATOM 759 C C . ALA A 1 103 ? 4.437 2.120 21.706 1.00 23.41 101 ALA A C 1
ATOM 760 O O . ALA A 1 103 ? 5.278 2.826 22.213 1.00 22.61 101 ALA A O 1
ATOM 762 N N . GLN A 1 104 ? 4.654 0.843 21.442 1.00 22.96 102 GLN A N 1
ATOM 763 C CA . GLN A 1 104 ? 5.992 0.310 21.606 1.00 23.22 102 GLN A CA 1
ATOM 764 C C . GLN A 1 104 ? 6.818 0.782 20.448 1.00 23.69 102 GLN A C 1
ATOM 765 O O . GLN A 1 104 ? 6.417 0.698 19.256 1.00 26.67 102 GLN A O 1
ATOM 771 N N . GLY A 1 105 ? 7.985 1.344 20.724 1.00 22.34 103 GLY A N 1
ATOM 772 C CA . GLY A 1 105 ? 8.805 1.787 19.633 1.00 24.13 103 GLY A CA 1
ATOM 773 C C . GLY A 1 105 ? 10.044 2.522 20.071 1.00 23.80 103 GLY A C 1
ATOM 774 O O . GLY A 1 105 ? 10.201 2.900 21.243 1.00 21.71 103 GLY A O 1
ATOM 775 N N . HIS A 1 106 ? 10.939 2.695 19.119 1.00 23.55 104 HIS A N 1
ATOM 776 C CA . HIS A 1 106 ? 12.167 3.433 19.318 1.00 24.48 104 HIS A CA 1
ATOM 777 C C . HIS A 1 106 ? 11.886 4.941 19.551 1.00 26.00 104 HIS A C 1
ATOM 778 O O . HIS A 1 106 ? 11.015 5.543 18.882 1.00 24.44 104 HIS A O 1
ATOM 785 N N . SER A 1 107 ? 12.654 5.540 20.460 1.00 26.54 105 SER A N 1
ATOM 786 C CA . SER A 1 107 ? 12.728 6.974 20.502 1.00 29.56 105 SER A CA 1
ATOM 787 C C . SER A 1 107 ? 14.000 7.417 21.123 1.00 29.80 105 SER A C 1
ATOM 788 O O . SER A 1 107 ? 14.601 6.720 21.970 1.00 30.34 105 SER A O 1
ATOM 791 N N . GLU A 1 108 ? 14.391 8.607 20.712 1.00 27.84 106 GLU A N 1
ATOM 792 C CA . GLU A 1 108 ? 15.635 9.232 21.126 1.00 27.90 106 GLU A CA 1
ATOM 793 C C . GLU A 1 108 ? 15.357 10.712 21.185 1.00 27.73 106 GLU A C 1
ATOM 794 O O . GLU A 1 108 ? 14.446 11.210 20.474 1.00 24.46 106 GLU A O 1
ATOM 800 N N . PRO A 1 109 ? 16.239 11.456 21.882 1.00 26.88 107 PRO A N 1
ATOM 801 C CA . PRO A 1 109 ? 16.234 12.909 21.877 1.00 27.86 107 PRO A CA 1
ATOM 802 C C . PRO A 1 109 ? 16.137 13.474 20.450 1.00 25.09 107 PRO A C 1
ATOM 803 O O . PRO A 1 109 ? 16.846 13.013 19.510 1.00 27.77 107 PRO A O 1
ATOM 807 N N . GLY A 1 110 ? 15.161 14.355 20.265 1.00 24.65 108 GLY A N 1
ATOM 808 C CA . GLY A 1 110 ? 14.960 14.991 18.950 1.00 23.71 108 GLY A CA 1
ATOM 809 C C . GLY A 1 110 ? 13.855 14.352 18.148 1.00 22.91 108 GLY A C 1
ATOM 810 O O . GLY A 1 110 ? 13.548 14.815 17.023 1.00 22.04 108 GLY A O 1
ATOM 811 N N . ASP A 1 111 ? 13.242 13.268 18.686 1.00 20.17 109 ASP A N 1
ATOM 812 C C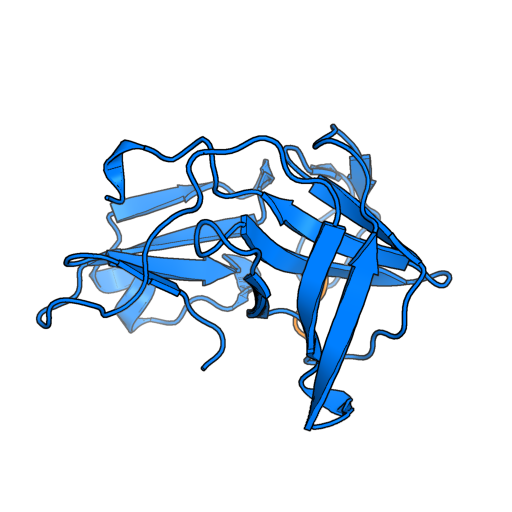A . ASP A 1 111 ? 12.144 12.640 17.952 1.00 19.71 109 ASP A CA 1
ATOM 813 C C . ASP A 1 111 ? 10.832 13.357 18.136 1.00 18.93 109 ASP A C 1
ATOM 814 O O . ASP A 1 111 ? 9.899 13.132 17.348 1.00 20.01 109 ASP A O 1
ATOM 819 N N . ALA A 1 112 ? 10.694 14.210 19.168 1.00 19.35 110 ALA A N 1
ATOM 820 C CA . ALA A 1 112 ? 9.453 14.929 19.291 1.00 19.82 110 ALA A CA 1
ATOM 821 C C . ALA A 1 112 ? 9.241 15.765 18.017 1.00 19.79 110 ALA A C 1
ATOM 822 O O . ALA A 1 112 ? 10.214 16.280 17.425 1.00 20.17 110 ALA A O 1
ATOM 824 N N . GLY A 1 113 ? 8.008 15.831 17.541 1.00 19.95 111 GLY A N 1
ATOM 825 C CA . GLY A 1 113 ? 7.650 16.523 16.312 1.00 20.01 111 GLY A CA 1
ATOM 826 C C . GLY A 1 113 ? 7.386 15.587 15.118 1.00 20.91 111 GLY A C 1
ATOM 827 O O . GLY A 1 113 ? 6.889 16.056 14.019 1.00 21.23 111 GLY A O 1
ATOM 828 N N . GLY A 1 114 ? 7.812 14.328 15.249 1.00 19.75 112 GLY A N 1
ATOM 829 C CA . GLY A 1 114 ? 7.560 13.413 14.116 1.00 20.94 112 GLY A CA 1
ATOM 830 C C . GLY A 1 114 ? 6.057 13.224 13.963 1.00 23.14 112 GLY A C 1
ATOM 831 O O . GLY A 1 114 ? 5.316 13.089 15.007 1.00 22.35 112 GLY A O 1
ATOM 832 N N . ILE A 1 115 ? 5.589 13.274 12.688 1.00 23.28 113 ILE A N 1
ATOM 833 C CA . ILE A 1 115 ? 4.150 13.252 12.438 1.00 22.60 113 ILE A CA 1
ATOM 834 C C . ILE A 1 115 ? 3.668 11.820 12.274 1.00 24.39 113 ILE A C 1
ATOM 835 O O . ILE A 1 115 ? 4.305 11.026 11.502 1.00 25.32 113 ILE A O 1
ATOM 840 N N . LEU A 1 116 ? 2.623 11.456 13.003 1.00 21.69 114 LEU A N 1
ATOM 841 C CA . LEU A 1 116 ? 1.891 10.178 12.865 1.00 22.60 114 LEU A CA 1
ATOM 842 C C . LEU A 1 116 ? 0.683 10.276 11.920 1.00 24.66 114 LEU A C 1
ATOM 843 O O . LEU A 1 116 ? -0.194 11.163 12.074 1.00 23.98 114 LEU A O 1
ATOM 848 N N . ARG A 1 117 ? 0.593 9.355 10.941 1.00 24.21 115 ARG A N 1
ATOM 849 C CA . ARG A 1 117 ? -0.382 9.484 9.834 1.00 24.67 115 ARG A CA 1
ATOM 850 C C . ARG A 1 117 ? -1.060 8.147 9.627 1.00 25.08 115 ARG A C 1
ATOM 851 O O . ARG A 1 117 ? -0.539 7.126 9.985 1.00 25.50 115 ARG A O 1
ATOM 859 N N . CYS A 1 118 ? -2.308 8.201 9.169 1.00 24.65 116 CYS A N 1
ATOM 860 C CA . CYS A 1 118 ? -3.016 6.976 8.712 1.00 25.53 116 CYS A CA 1
ATOM 861 C C . CYS A 1 118 ? -3.579 7.296 7.310 1.00 24.07 116 CYS A C 1
ATOM 862 O O . CYS A 1 118 ? -3.351 8.382 6.680 1.00 25.24 116 CYS A O 1
ATOM 865 N N . GLN A 1 119 ? -4.372 6.347 6.812 1.00 27.80 117 GLN A N 1
ATOM 866 C CA . GLN A 1 119 ? -5.023 6.524 5.514 1.00 28.46 117 GLN A CA 1
ATOM 867 C C . GLN A 1 119 ? -5.924 7.767 5.441 1.00 28.81 117 GLN A C 1
ATOM 868 O O . GLN A 1 119 ? -6.155 8.293 4.338 1.00 28.05 117 GLN A O 1
ATOM 874 N N . HIS A 1 120 ? -6.402 8.270 6.613 1.00 26.55 118 HIS A N 1
ATOM 875 C CA . HIS A 1 120 ? -7.338 9.414 6.627 1.00 26.73 118 HIS A CA 1
ATOM 876 C C . HIS A 1 120 ? -6.657 10.745 6.795 1.00 25.47 118 HIS A C 1
ATOM 877 O O . HIS A 1 120 ? -7.300 11.788 6.703 1.00 27.45 118 HIS A O 1
ATOM 884 N N . GLY A 1 121 ? -5.345 10.708 7.004 1.00 24.04 119 GLY A N 1
ATOM 885 C CA . GLY A 1 121 ? -4.559 12.001 7.144 1.00 22.97 119 GLY A CA 1
ATOM 886 C C . GLY A 1 121 ? -3.723 12.019 8.458 1.00 24.08 119 GLY A C 1
ATOM 887 O O . GLY A 1 121 ? -3.338 10.953 8.994 1.00 24.21 119 GLY A O 1
ATOM 888 N N . VAL A 1 122 ? -3.485 13.244 8.999 1.00 23.02 120 VAL A N 1
ATOM 889 C CA . VAL A 1 122 ? -2.647 13.365 10.214 1.00 21.85 120 VAL A CA 1
ATOM 890 C C . VAL A 1 122 ? -3.391 12.937 11.503 1.00 20.37 120 VAL A C 1
ATOM 891 O O . VAL A 1 122 ? -4.481 13.444 11.773 1.00 20.69 120 VAL A O 1
ATOM 895 N N . VAL A 1 123 ? -2.747 12.097 12.319 1.00 18.37 121 VAL A N 1
ATOM 896 C CA . VAL A 1 123 ? -3.385 11.576 13.534 1.00 19.07 121 VAL A CA 1
ATOM 897 C C . VAL A 1 123 ? -2.771 12.313 14.764 1.00 19.84 121 VAL A C 1
ATOM 898 O O . VAL A 1 123 ? -3.502 12.622 15.723 1.00 18.02 121 VAL A O 1
ATOM 902 N N . GLY A 1 124 ? -1.474 12.547 14.731 1.00 19.81 122 GLY A N 1
ATOM 903 C CA . GLY A 1 124 ? -0.849 13.115 15.936 1.00 19.02 122 GLY A CA 1
ATOM 904 C C . GLY A 1 124 ? 0.586 13.422 15.727 1.00 19.37 122 GLY A C 1
ATOM 905 O O . GLY A 1 124 ? 1.081 13.357 14.615 1.00 19.61 122 GLY A O 1
ATOM 906 N N . ILE A 1 125 ? 1.295 13.756 16.812 1.00 16.28 123 ILE A N 1
ATOM 907 C CA . ILE A 1 125 ? 2.682 14.154 16.693 1.00 18.17 123 ILE A CA 1
ATOM 908 C C . ILE A 1 125 ? 3.467 13.622 17.922 1.00 18.05 123 ILE A C 1
ATOM 909 O O . ILE A 1 125 ? 2.902 13.572 19.041 1.00 19.85 123 ILE A O 1
ATOM 914 N N . VAL A 1 126 ? 4.694 13.116 17.702 1.00 16.48 124 VAL A N 1
ATOM 915 C CA . VAL A 1 126 ? 5.489 12.587 18.812 1.00 16.22 124 VAL A CA 1
ATOM 916 C C . VAL A 1 126 ? 5.657 13.674 19.889 1.00 16.53 124 VAL A C 1
ATOM 917 O O . VAL A 1 126 ? 6.092 14.775 19.557 1.00 17.10 124 VAL A O 1
ATOM 921 N N . SER A 1 127 ? 5.316 13.328 21.109 1.00 16.07 125 SER A N 1
ATOM 922 C CA . SER A 1 127 ? 5.451 14.250 22.236 1.00 16.45 125 SER A CA 1
ATOM 923 C C . SER A 1 127 ? 6.359 13.738 23.329 1.00 16.81 125 SER A C 1
ATOM 924 O O . SER A 1 127 ? 7.125 14.520 23.968 1.00 19.71 125 SER A O 1
ATOM 927 N N . THR A 1 128 ? 6.256 12.468 23.621 1.00 17.70 126 THR A N 1
ATOM 928 C CA . THR A 1 128 ? 6.969 11.918 24.791 1.00 20.43 126 THR A CA 1
ATOM 929 C C . THR A 1 128 ? 7.586 10.571 24.390 1.00 20.71 126 THR A C 1
ATOM 930 O O . THR A 1 128 ? 7.349 10.069 23.306 1.00 19.40 126 THR A O 1
ATOM 934 N N . GLY A 1 129 ? 8.342 9.994 25.313 1.00 23.85 127 GLY A N 1
ATOM 935 C CA . GLY A 1 129 ? 8.785 8.598 25.114 1.00 24.65 127 GLY A CA 1
ATOM 936 C C . GLY A 1 129 ? 9.725 8.204 26.230 1.00 26.14 127 GLY A C 1
ATOM 937 O O . GLY A 1 129 ? 10.026 9.000 27.130 1.00 26.51 127 GLY A O 1
ATOM 938 N N . GLY A 1 130 ? 10.157 6.964 26.169 1.00 25.10 128 GLY A N 1
ATOM 939 C CA . GLY A 1 130 ? 11.052 6.420 27.219 1.00 26.24 128 GLY A CA 1
ATOM 940 C C . GLY A 1 130 ? 10.560 5.046 27.637 1.00 25.46 128 GLY A C 1
ATOM 941 O O . GLY A 1 130 ? 9.401 4.692 27.346 1.00 25.07 128 GLY A O 1
ATOM 942 N N . ASN A 1 131 ? 11.394 4.269 28.357 1.00 24.61 129 ASN A N 1
ATOM 943 C CA A ASN A 1 131 ? 11.042 2.886 28.731 0.50 25.26 129 ASN A CA 1
ATOM 944 C CA B ASN A 1 131 ? 10.941 2.954 28.764 0.50 25.36 129 ASN A CA 1
ATOM 945 C C . ASN A 1 131 ? 10.406 2.098 27.598 1.00 24.32 129 ASN A C 1
ATOM 946 O O . ASN A 1 131 ? 9.509 1.246 27.796 1.00 25.31 129 ASN A O 1
ATOM 955 N N . GLY A 1 132 ? 10.903 2.305 26.389 1.00 21.55 130 GLY A N 1
ATOM 956 C CA . GLY A 1 132 ? 10.469 1.481 25.248 1.00 20.13 130 GLY A CA 1
ATOM 957 C C . GLY A 1 132 ? 9.138 1.893 24.620 1.00 20.74 130 GLY A C 1
ATOM 958 O O . GLY A 1 132 ? 8.598 1.162 23.791 1.00 20.88 130 GLY A O 1
ATOM 959 N N . LEU A 1 133 ? 8.625 3.039 25.069 1.00 22.20 131 LEU A N 1
ATOM 960 C CA . LEU A 1 133 ? 7.372 3.590 24.541 1.00 22.82 131 LEU A CA 1
ATOM 961 C C . LEU A 1 133 ? 7.568 4.924 23.799 1.00 21.23 131 LEU A C 1
ATOM 962 O O . LEU A 1 133 ? 8.524 5.651 24.042 1.00 20.31 131 LEU A O 1
ATOM 967 N N . VAL A 1 134 ? 6.638 5.233 22.887 1.00 21.32 132 VAL A N 1
ATOM 968 C CA . VAL A 1 134 ? 6.648 6.514 22.176 1.00 20.92 132 VAL A CA 1
ATOM 969 C C . VAL A 1 134 ? 5.247 7.018 22.455 1.00 21.33 132 VAL A C 1
ATOM 970 O O . VAL A 1 134 ? 4.251 6.230 22.319 1.00 21.40 132 VAL A O 1
ATOM 974 N N . GLY A 1 135 ? 5.129 8.275 22.937 1.00 18.67 133 GLY A N 1
ATOM 975 C CA . GLY A 1 135 ? 3.795 8.835 23.204 1.00 17.82 133 GLY A CA 1
ATOM 976 C C . GLY A 1 135 ? 3.513 9.918 22.132 1.00 17.51 133 GLY A C 1
ATOM 977 O O . GLY A 1 135 ? 4.313 10.854 21.897 1.00 18.24 133 GLY A O 1
ATOM 978 N N . PHE A 1 136 ? 2.339 9.761 21.501 1.00 15.44 134 PHE A N 1
ATOM 979 C CA . PHE A 1 136 ? 1.916 10.702 20.469 1.00 15.05 134 PHE A CA 1
ATOM 980 C C . PHE A 1 136 ? 0.770 11.549 20.978 1.00 15.04 134 PHE A C 1
ATOM 981 O O . PHE A 1 136 ? -0.178 11.015 21.539 1.00 17.32 134 PHE A O 1
ATOM 989 N N . ALA A 1 137 ? 0.850 12.870 20.790 1.00 14.92 135 ALA A N 1
ATOM 990 C CA . ALA A 1 137 ? -0.238 13.787 21.118 1.00 15.38 135 ALA A CA 1
ATOM 991 C C . ALA A 1 137 ? -1.262 13.707 19.986 1.00 14.77 135 ALA A C 1
ATOM 992 O O . ALA A 1 137 ? -0.972 14.079 18.842 1.00 15.00 135 ALA A O 1
ATOM 994 N N . ASP A 1 138 ? -2.447 13.221 20.312 1.00 14.19 136 ASP A N 1
ATOM 995 C CA . ASP A 1 138 ? -3.567 13.100 19.351 1.00 15.39 136 ASP A CA 1
ATOM 996 C C . ASP A 1 138 ? -4.019 14.552 18.968 1.00 16.31 136 ASP A C 1
ATOM 997 O O . ASP A 1 138 ? -4.092 15.444 19.837 1.00 17.08 136 ASP A O 1
ATOM 1002 N N . VAL A 1 139 ? -4.270 14.757 17.666 1.00 15.19 137 VAL A N 1
ATOM 1003 C CA . VAL A 1 139 ? -4.899 16.015 17.203 1.00 15.06 137 VAL A CA 1
ATOM 1004 C C . VAL A 1 139 ? -6.271 15.901 16.572 1.00 14.91 137 VAL A C 1
ATOM 1005 O O . VAL A 1 139 ? -6.819 16.924 16.091 1.00 15.62 137 VAL A O 1
ATOM 1009 N N . ARG A 1 140 ? -6.795 14.668 16.521 1.00 15.75 138 ARG A N 1
ATOM 1010 C CA . ARG A 1 140 ? -7.983 14.431 15.728 1.00 17.62 138 ARG A CA 1
ATOM 1011 C C . ARG A 1 140 ? -9.246 15.113 16.219 1.00 16.99 138 ARG A C 1
ATOM 1012 O O . ARG A 1 140 ? -10.191 15.281 15.467 1.00 20.00 138 ARG A O 1
ATOM 1020 N N . ASP A 1 141 ? -9.277 15.511 17.491 1.00 14.91 139 ASP A N 1
ATOM 1021 C CA . ASP A 1 141 ? -10.434 16.260 17.955 1.00 15.29 139 ASP A CA 1
ATOM 1022 C C . ASP A 1 141 ? -10.390 17.751 17.621 1.00 15.45 139 ASP A C 1
ATOM 1023 O O . ASP A 1 141 ? -11.381 18.439 17.865 1.00 17.28 139 ASP A O 1
ATOM 1028 N N . LEU A 1 142 ? -9.294 18.269 17.082 1.00 15.00 140 LEU A N 1
ATOM 1029 C CA . LEU A 1 142 ? -9.193 19.694 16.806 1.00 16.62 140 LEU A CA 1
ATOM 1030 C C . LEU A 1 142 ? -9.788 19.919 15.420 1.00 16.61 140 LEU A C 1
ATOM 1031 O O . LEU A 1 142 ? -9.066 20.208 14.432 1.00 19.43 140 LEU A O 1
ATOM 1036 N N . LEU A 1 143 ? -11.119 19.841 15.360 1.00 18.19 141 LEU A N 1
ATOM 1037 C CA . LEU A 1 143 ? -11.855 19.878 14.047 1.00 18.54 141 LEU A CA 1
ATOM 1038 C C . LEU A 1 143 ? -11.803 21.272 13.441 1.00 20.17 141 LEU A C 1
ATOM 1039 O O . LEU A 1 143 ? -11.923 21.416 12.220 1.00 21.50 141 LEU A O 1
ATOM 1044 N N . TRP A 1 144 ? -11.540 22.298 14.259 1.00 20.26 142 TRP A N 1
ATOM 1045 C CA . TRP A 1 144 ? -11.425 23.673 13.806 1.00 20.45 142 TRP A CA 1
ATOM 1046 C C . TRP A 1 144 ? -10.133 23.846 12.985 1.00 22.42 142 TRP A C 1
ATOM 1047 O O . TRP A 1 144 ? -10.044 24.819 12.265 1.00 26.10 142 TRP A O 1
ATOM 1058 N N . LEU A 1 145 ? -9.178 22.900 13.004 1.00 20.61 143 LEU A N 1
ATOM 1059 C CA . LEU A 1 145 ? -7.966 23.093 12.132 1.00 23.01 143 LEU A CA 1
ATOM 1060 C C . LEU A 1 145 ? -8.307 22.975 10.649 1.00 27.99 143 LEU A C 1
ATOM 1061 O O . LEU A 1 145 ? -7.764 23.714 9.824 1.00 27.72 143 LEU A O 1
ATOM 1066 N N . ASP A 1 146 ? -9.262 22.114 10.333 1.00 31.02 144 ASP A N 1
ATOM 1067 C CA . ASP A 1 146 ? -9.507 21.710 8.930 1.00 37.76 144 ASP A CA 1
ATOM 1068 C C . ASP A 1 146 ? -10.890 22.292 8.516 1.00 40.90 144 ASP A C 1
ATOM 1069 O O . ASP A 1 146 ? -11.051 22.993 7.495 1.00 44.51 144 ASP A O 1
ATOM 1074 N N . THR B 2 5 ? 7.723 14.837 28.775 1.00 46.26 -1 THR C N 1
ATOM 1075 C CA . THR B 2 5 ? 7.529 15.289 27.352 1.00 45.77 -1 THR C CA 1
ATOM 1076 C C . THR B 2 5 ? 8.860 15.715 26.715 1.00 49.38 -1 THR C C 1
ATOM 1077 O O . THR B 2 5 ? 9.463 16.694 27.208 1.00 48.79 -1 THR C O 1
ATOM 1081 N N . LEU B 2 6 ? 9.162 15.037 25.566 1.00 50.70 0 LEU C N 1
ATOM 1082 C CA . LEU B 2 6 ? 10.460 14.796 24.817 1.00 52.14 0 LEU C CA 1
ATOM 1083 C C . LEU B 2 6 ? 11.427 16.009 24.405 1.00 53.46 0 LEU C C 1
ATOM 1084 O O . LEU B 2 6 ? 12.210 16.475 25.263 1.00 55.21 0 LEU C O 1
ATOM 1089 N N . GLY B 2 7 ? 11.426 16.414 23.104 1.00 54.54 1 GLY C N 1
ATOM 1090 C CA . GLY B 2 7 ? 12.124 17.577 22.489 1.00 52.28 1 GLY C CA 1
ATOM 1091 C C . GLY B 2 7 ? 13.643 17.723 22.619 1.00 55.21 1 GLY C C 1
ATOM 1092 O O . GLY B 2 7 ? 14.232 18.812 22.396 1.00 52.69 1 GLY C O 1
ATOM 1093 N N . LYS B 2 8 ? 14.287 16.605 22.972 1.00 56.64 2 LYS C N 1
ATOM 1094 C CA . LYS B 2 8 ? 15.730 16.534 23.129 1.00 57.31 2 LYS C CA 1
ATOM 1095 C C . LYS B 2 8 ? 16.423 16.605 21.755 1.00 57.82 2 LYS C C 1
ATOM 1096 O O . LYS B 2 8 ? 17.652 16.748 21.623 1.00 58.30 2 LYS C O 1
#

Solvent-accessible surface area: 7049 Å² total; per-residue (Å²): 146,28,3,0,77,0,16,72,46,46,0,4,0,64,28,68,24,63,162,99,1,108,75,58,76,62,70,63,37,45,51,14,0,0,0,0,2,49,37,146,68,129,21,132,27,72,1,0,127,28,118,29,40,87,13,66,5,69,0,48,46,120,197,122,116,47,111,16,76,9,51,122,50,48,117,46,120,18,126,69,45,142,81,17,99,38,32,133,0,24,59,1,0,46,4,157,30,46,34,76,91,32,1,6,0,3,22,0,94,22,163,82,18,0,0,0,0,0,0,11,39,40,156,52,64,0,0,0,1,8,0,19,71,9,102,112,5,94,10,32,13,66

CATH classification: 2.40.10.10 (+1 more: 2.40.10.10)